Protein AF-A0A7X1FR86-F1 (afdb_monomer_lite)

pLDDT: mean 93.98, std 4.73, range [76.06, 98.38]

Sequence (84 aa):
MKLDAGDMLLYDGGTIHEVRPVTSGEHTGAFFWIQSGVRDAARRHLLHELDKTISALREAAAPSGEIIRLTAHY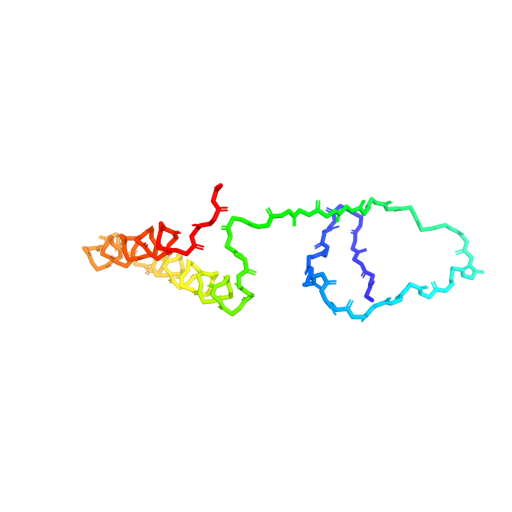HALIRMWAEV

Radius of gyration: 18.12 Å; chains: 1; bounding box: 31×28×51 Å

Secondary structure (DSSP, 8-state):
--PPTT------TT--------SSS-----------SB--HHHHHHHHHHHHHHHHHHHHSS--HHHHHHHHHHHHHHHHHB--

Organism: NCBI:txid1778672

Structure (mmCIF, N/CA/C/O backbone):
data_AF-A0A7X1FR86-F1
#
_entry.id   AF-A0A7X1FR86-F1
#
loop_
_atom_site.group_PDB
_atom_site.id
_atom_site.type_symbol
_atom_site.label_atom_id
_atom_site.label_alt_id
_atom_site.label_comp_id
_atom_site.label_asym_id
_atom_site.label_entity_id
_atom_site.label_seq_id
_atom_site.pdbx_PDB_ins_code
_atom_site.Cartn_x
_atom_site.Cartn_y
_atom_site.Cartn_z
_atom_site.occupancy
_atom_site.B_iso_or_equiv
_atom_site.auth_seq_id
_atom_site.auth_comp_id
_atom_site.auth_asym_id
_atom_site.auth_atom_id
_atom_site.pdbx_PDB_model_num
ATOM 1 N N . MET A 1 1 ? 0.483 -2.022 -19.727 1.00 76.44 1 MET A N 1
ATOM 2 C CA . MET A 1 1 ? 0.032 -0.721 -19.186 1.00 76.44 1 MET A CA 1
ATOM 3 C C . MET A 1 1 ? 1.170 0.273 -19.343 1.00 76.44 1 MET A C 1
ATOM 5 O O . MET A 1 1 ? 2.307 -0.154 -19.199 1.00 76.44 1 MET A O 1
ATOM 9 N N . LYS A 1 2 ? 0.894 1.536 -19.682 1.00 82.94 2 LYS A N 1
ATOM 10 C CA . LYS A 1 2 ? 1.898 2.607 -19.752 1.00 82.94 2 LYS A CA 1
ATOM 11 C C . LYS A 1 2 ? 1.381 3.764 -18.903 1.00 82.94 2 LYS A C 1
ATOM 13 O O . LYS A 1 2 ? 0.268 4.213 -19.154 1.00 82.94 2 LYS A O 1
ATOM 18 N N . LEU A 1 3 ? 2.138 4.127 -17.875 1.00 90.56 3 LEU A N 1
ATOM 19 C CA . LEU A 1 3 ? 1.821 5.222 -16.959 1.00 90.56 3 LEU A CA 1
ATOM 20 C C . LEU A 1 3 ? 2.552 6.497 -17.394 1.00 90.56 3 LEU A C 1
ATOM 22 O O . LEU A 1 3 ? 3.474 6.421 -18.218 1.00 90.56 3 LEU A O 1
ATOM 26 N N . ASP A 1 4 ? 2.148 7.637 -16.838 1.00 94.38 4 ASP A N 1
ATOM 27 C CA . ASP A 1 4 ? 2.850 8.898 -17.049 1.00 94.38 4 ASP A CA 1
ATOM 28 C C . ASP A 1 4 ? 4.204 8.896 -16.319 1.00 94.38 4 ASP A C 1
ATOM 30 O O . ASP A 1 4 ? 4.465 8.102 -15.410 1.00 94.38 4 ASP A O 1
ATOM 34 N N . ALA A 1 5 ? 5.125 9.757 -16.757 1.00 94.50 5 ALA A N 1
ATOM 35 C CA . ALA A 1 5 ? 6.451 9.834 -16.153 1.00 94.50 5 ALA A CA 1
ATOM 36 C C . ALA A 1 5 ? 6.350 10.304 -14.692 1.00 94.50 5 ALA A C 1
ATOM 38 O O . ALA A 1 5 ? 5.873 11.403 -14.424 1.00 94.50 5 ALA A O 1
ATOM 39 N N . GLY A 1 6 ? 6.846 9.482 -13.764 1.00 94.56 6 GLY A N 1
ATOM 40 C CA . GLY A 1 6 ? 6.782 9.733 -12.319 1.00 94.56 6 GLY A CA 1
ATOM 41 C C . GLY A 1 6 ? 5.770 8.854 -11.581 1.00 94.56 6 GLY A C 1
ATOM 42 O O . GLY A 1 6 ? 5.892 8.693 -10.368 1.00 94.56 6 GLY A O 1
ATOM 43 N N . ASP A 1 7 ? 4.842 8.225 -12.299 1.00 96.31 7 ASP A N 1
ATOM 44 C CA . ASP A 1 7 ? 3.905 7.270 -11.717 1.00 96.31 7 ASP A CA 1
ATOM 45 C C . ASP A 1 7 ? 4.564 5.904 -11.469 1.00 96.31 7 ASP A C 1
ATOM 47 O O . ASP A 1 7 ? 5.539 5.517 -12.120 1.00 96.31 7 ASP A O 1
ATOM 51 N N . MET A 1 8 ? 3.990 5.130 -10.544 1.00 95.00 8 MET A N 1
ATOM 52 C CA . MET A 1 8 ? 4.476 3.799 -10.180 1.00 95.00 8 MET A CA 1
ATOM 53 C C . MET A 1 8 ? 3.372 2.750 -10.295 1.00 95.00 8 MET A C 1
ATOM 55 O O . MET A 1 8 ? 2.249 2.947 -9.834 1.00 95.00 8 MET A O 1
ATOM 59 N N . LEU A 1 9 ? 3.734 1.587 -10.842 1.00 92.81 9 LEU A N 1
ATOM 60 C CA . LEU A 1 9 ? 2.918 0.381 -10.788 1.00 92.81 9 LEU A CA 1
ATOM 61 C C . LEU A 1 9 ? 3.464 -0.571 -9.725 1.00 92.81 9 LEU A C 1
ATOM 63 O O . LEU A 1 9 ? 4.608 -1.009 -9.817 1.00 92.81 9 LEU A O 1
ATOM 67 N N . LEU A 1 10 ? 2.615 -0.948 -8.771 1.00 92.19 10 LEU A N 1
ATOM 68 C CA . LEU A 1 10 ? 2.888 -2.017 -7.817 1.00 92.19 10 LEU A CA 1
ATOM 69 C C . LEU A 1 10 ? 2.005 -3.229 -8.132 1.00 92.19 10 LEU A C 1
ATOM 71 O O . LEU A 1 10 ? 0.801 -3.087 -8.335 1.00 92.19 10 LEU A O 1
ATOM 75 N N . TYR A 1 11 ? 2.601 -4.417 -8.160 1.00 90.06 11 TYR A N 1
ATOM 76 C CA . TYR A 1 11 ? 1.909 -5.681 -8.409 1.00 90.06 11 TYR A CA 1
ATOM 77 C C . TYR A 1 11 ? 2.511 -6.801 -7.551 1.00 90.06 11 TYR A C 1
ATOM 79 O O . TYR A 1 11 ? 3.601 -6.656 -6.994 1.00 90.06 11 TYR A O 1
ATOM 87 N N . ASP A 1 12 ? 1.789 -7.916 -7.412 1.00 86.94 12 ASP A N 1
ATOM 88 C CA . ASP A 1 12 ? 2.285 -9.072 -6.664 1.00 86.94 12 ASP A CA 1
ATOM 89 C C . ASP A 1 12 ? 3.422 -9.765 -7.428 1.00 86.94 12 ASP A C 1
ATOM 91 O O . ASP A 1 12 ? 3.278 -10.054 -8.617 1.00 86.94 12 ASP A O 1
ATOM 95 N N . GLY A 1 13 ? 4.526 -10.076 -6.744 1.00 85.19 13 GLY A N 1
ATOM 96 C CA . GLY A 1 13 ? 5.712 -10.688 -7.351 1.00 85.19 13 GLY A CA 1
ATOM 97 C C . GLY A 1 13 ? 5.469 -12.037 -8.042 1.00 85.19 13 GLY A C 1
ATOM 98 O O . GLY A 1 13 ? 6.258 -12.411 -8.903 1.00 85.19 13 GLY A O 1
ATOM 99 N N . GLY A 1 14 ? 4.383 -12.751 -7.719 1.00 86.00 14 GLY A N 1
ATOM 100 C CA . GLY A 1 14 ? 3.975 -13.978 -8.413 1.00 86.00 14 GLY A CA 1
ATOM 101 C C . GLY A 1 14 ? 3.256 -13.750 -9.750 1.00 86.00 14 GLY A C 1
ATOM 102 O O . GLY A 1 14 ? 2.937 -14.712 -10.448 1.00 86.00 14 GLY A O 1
ATOM 103 N N . THR A 1 15 ? 2.977 -12.498 -10.120 1.00 89.19 15 THR A N 1
ATOM 104 C CA . THR A 1 15 ? 2.254 -12.163 -11.353 1.00 89.19 15 THR A CA 1
ATOM 105 C C . THR A 1 15 ? 3.163 -12.313 -12.569 1.00 89.19 15 THR A C 1
ATOM 107 O O . THR A 1 15 ? 4.173 -11.616 -12.697 1.00 89.19 15 THR A O 1
ATOM 110 N N . ILE A 1 16 ? 2.771 -13.172 -13.512 1.00 92.75 16 ILE A N 1
ATOM 111 C CA . ILE A 1 16 ? 3.430 -13.269 -14.820 1.00 92.75 16 ILE A CA 1
ATOM 112 C C . ILE A 1 16 ? 3.143 -11.988 -15.607 1.00 92.75 16 ILE A C 1
ATOM 114 O O . ILE A 1 16 ? 1.985 -11.616 -15.797 1.00 92.75 16 ILE A O 1
ATOM 118 N N . HIS A 1 17 ? 4.194 -11.319 -16.075 1.00 93.56 17 HIS A N 1
ATOM 119 C CA . HIS A 1 17 ? 4.082 -10.086 -16.847 1.00 93.56 17 HIS A CA 1
ATOM 120 C C . HIS A 1 17 ? 5.202 -9.982 -17.891 1.00 93.56 17 HIS A C 1
ATOM 122 O O . HIS A 1 17 ? 6.286 -10.535 -17.716 1.00 93.56 17 HIS A O 1
ATOM 128 N N . GLU A 1 18 ? 4.930 -9.255 -18.976 1.00 94.12 18 GLU A N 1
ATOM 129 C CA . GLU A 1 18 ? 5.897 -8.949 -20.033 1.00 94.12 18 GLU A CA 1
ATOM 130 C C . GLU A 1 18 ? 5.846 -7.464 -20.410 1.00 94.12 18 GLU A C 1
ATOM 132 O O . GLU A 1 18 ? 4.801 -6.811 -20.319 1.00 94.12 18 GLU A O 1
ATOM 137 N N . VAL A 1 19 ? 6.977 -6.940 -20.883 1.00 94.38 19 VAL A N 1
ATOM 138 C CA . VAL A 1 19 ? 7.053 -5.627 -21.530 1.00 94.38 19 VAL A CA 1
ATOM 139 C C . VAL A 1 19 ? 7.188 -5.854 -2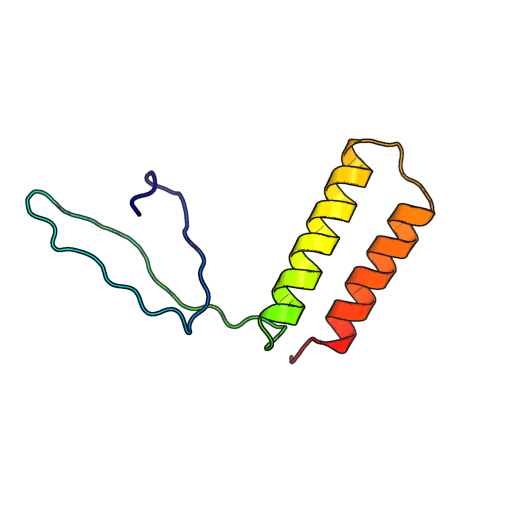3.031 1.00 94.38 19 VAL A C 1
ATOM 141 O O . VAL A 1 19 ? 8.133 -6.496 -23.486 1.00 94.38 19 VAL A O 1
ATOM 144 N N . ARG A 1 20 ? 6.236 -5.330 -23.811 1.00 96.12 20 ARG A N 1
ATOM 145 C CA . ARG A 1 20 ? 6.277 -5.434 -25.276 1.00 96.12 20 ARG A CA 1
ATOM 146 C C . ARG A 1 20 ? 7.442 -4.615 -25.854 1.00 96.12 20 ARG A C 1
ATOM 148 O O . ARG A 1 20 ? 7.761 -3.566 -25.292 1.00 96.12 20 ARG A O 1
ATOM 155 N N . PRO A 1 21 ? 8.029 -5.034 -26.992 1.00 96.25 21 PRO A N 1
ATOM 156 C CA . PRO A 1 21 ? 9.111 -4.295 -27.636 1.00 96.25 21 PRO A CA 1
ATOM 157 C C . PRO A 1 21 ? 8.748 -2.837 -27.939 1.00 96.25 21 PRO A C 1
ATOM 159 O O . PRO A 1 21 ? 7.647 -2.541 -28.409 1.00 96.25 21 PRO A O 1
ATOM 162 N N . VAL A 1 22 ? 9.701 -1.931 -27.720 1.00 96.19 22 VAL A N 1
ATOM 163 C CA . VAL A 1 22 ? 9.595 -0.526 -28.129 1.00 96.19 22 VAL A CA 1
ATOM 164 C C . VAL A 1 22 ? 9.948 -0.432 -29.614 1.00 96.19 22 VAL A C 1
ATOM 166 O O . VAL A 1 22 ? 11.069 -0.738 -30.006 1.00 96.19 22 VAL A O 1
ATOM 169 N N . THR A 1 23 ? 8.992 -0.037 -30.457 1.00 96.94 23 THR A N 1
ATOM 170 C CA . THR A 1 23 ? 9.173 0.009 -31.922 1.00 96.94 23 THR A CA 1
ATOM 171 C C . THR A 1 23 ? 9.793 1.315 -32.430 1.00 96.94 23 THR A C 1
ATOM 173 O O . THR A 1 23 ? 10.176 1.390 -33.593 1.00 96.94 23 THR A O 1
ATOM 176 N N . SER A 1 24 ? 9.855 2.356 -31.594 1.00 97.25 24 SER A N 1
ATOM 177 C CA . SER A 1 24 ? 10.504 3.643 -31.878 1.00 97.25 24 SER A CA 1
ATOM 178 C C . SER A 1 24 ? 10.726 4.426 -30.578 1.00 97.25 24 SER A C 1
ATOM 180 O O . SER A 1 24 ? 9.888 4.359 -29.675 1.00 97.25 24 SER A O 1
ATOM 182 N N . GLY A 1 25 ? 11.826 5.180 -30.496 1.00 96.62 25 GLY A N 1
ATOM 183 C CA . GLY A 1 25 ? 12.238 5.904 -29.290 1.00 96.62 25 GLY A CA 1
ATOM 184 C C . GLY A 1 25 ? 12.781 4.980 -28.194 1.00 96.62 25 GLY A C 1
ATOM 185 O O . GLY A 1 25 ? 13.299 3.904 -28.483 1.00 96.62 25 GLY A O 1
ATOM 186 N N . GLU A 1 26 ? 12.650 5.399 -26.935 1.00 95.69 26 GLU A N 1
ATOM 187 C CA . GLU A 1 26 ? 13.104 4.643 -25.762 1.00 95.69 26 GLU A CA 1
ATOM 188 C C . GLU A 1 26 ? 12.057 4.633 -24.635 1.00 95.69 26 GLU A C 1
ATOM 190 O O . GLU A 1 26 ? 11.184 5.502 -24.561 1.00 95.69 26 GLU A O 1
ATOM 195 N N . HIS A 1 27 ? 12.138 3.632 -23.752 1.00 93.94 27 HIS A N 1
ATOM 196 C CA . HIS A 1 27 ? 11.344 3.561 -22.526 1.00 93.94 27 HIS A CA 1
ATOM 197 C C . HIS A 1 27 ? 12.264 3.351 -21.325 1.00 93.94 27 HIS A C 1
ATOM 199 O O . HIS A 1 27 ? 12.632 2.226 -20.991 1.00 93.94 27 HIS A O 1
ATOM 205 N N . THR A 1 28 ? 12.635 4.459 -20.691 1.00 96.12 28 THR A N 1
ATOM 206 C CA . THR A 1 28 ? 13.472 4.465 -19.492 1.00 96.12 28 THR A CA 1
ATOM 207 C C . THR A 1 28 ? 12.589 4.401 -18.251 1.00 96.12 28 THR A C 1
ATOM 209 O O . THR A 1 28 ? 11.657 5.191 -18.103 1.00 96.12 28 THR A O 1
ATOM 212 N N . GLY A 1 29 ? 12.885 3.465 -17.353 1.00 93.50 29 GLY A N 1
ATOM 213 C CA . GLY A 1 29 ? 12.171 3.292 -16.094 1.00 93.50 29 GLY A CA 1
ATOM 214 C C . GLY A 1 29 ? 13.042 2.606 -15.048 1.00 93.50 29 GLY A C 1
ATOM 215 O O . GLY A 1 29 ? 14.061 1.998 -15.373 1.00 93.50 29 GLY A O 1
ATOM 216 N N . ALA A 1 30 ? 12.633 2.709 -13.787 1.00 95.00 30 ALA A N 1
ATOM 217 C CA . ALA A 1 30 ? 13.229 1.966 -12.685 1.00 95.00 30 ALA A CA 1
ATOM 218 C C . ALA A 1 30 ? 12.333 0.776 -12.326 1.00 95.00 30 ALA A C 1
ATOM 220 O O . ALA A 1 30 ? 11.110 0.901 -12.297 1.00 95.00 30 ALA A O 1
ATOM 221 N N . PHE A 1 31 ? 12.944 -0.368 -12.025 1.00 94.62 31 PHE A N 1
A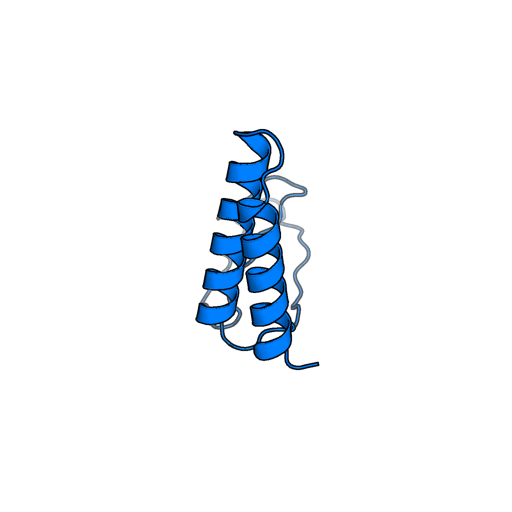TOM 222 C CA . PHE A 1 31 ? 12.255 -1.532 -11.477 1.00 94.62 31 PHE A CA 1
ATOM 223 C C . PHE A 1 31 ? 13.020 -2.036 -10.258 1.00 94.62 31 PHE A C 1
ATOM 225 O O . PHE A 1 31 ? 14.246 -1.941 -10.195 1.00 94.62 31 PHE A O 1
ATOM 232 N N . PHE A 1 32 ? 12.291 -2.542 -9.274 1.00 96.06 32 PHE A N 1
ATOM 233 C CA . PHE A 1 32 ? 12.856 -3.076 -8.044 1.00 96.06 32 PHE A CA 1
ATOM 234 C C . PHE A 1 32 ? 11.828 -3.968 -7.351 1.00 96.06 32 PHE A C 1
ATOM 236 O O . PHE A 1 32 ? 10.652 -4.000 -7.719 1.00 96.06 32 PHE A O 1
ATOM 243 N N . TRP A 1 33 ? 12.283 -4.674 -6.322 1.00 95.12 33 TRP A N 1
ATOM 244 C CA . TRP A 1 33 ? 11.435 -5.468 -5.444 1.00 95.12 33 TRP A CA 1
ATOM 245 C C . TRP A 1 33 ? 11.462 -4.882 -4.038 1.00 95.12 33 TRP A C 1
ATOM 247 O O . TRP A 1 33 ? 12.481 -4.357 -3.591 1.00 95.12 33 TRP A O 1
ATOM 257 N N . ILE A 1 34 ? 10.339 -5.003 -3.335 1.00 93.81 34 ILE A N 1
ATOM 258 C CA . ILE A 1 34 ? 10.236 -4.711 -1.906 1.00 93.81 34 ILE A CA 1
ATOM 259 C C . ILE A 1 34 ? 9.710 -5.966 -1.223 1.00 93.81 34 ILE A C 1
ATOM 261 O O . ILE A 1 34 ? 8.767 -6.598 -1.703 1.00 93.81 34 ILE A O 1
ATOM 265 N N . GLN A 1 35 ? 10.287 -6.303 -0.075 1.00 93.69 35 GLN A N 1
ATOM 266 C CA . GLN A 1 35 ? 9.708 -7.300 0.807 1.00 93.69 35 GLN A CA 1
ATOM 267 C C . GLN A 1 35 ? 8.689 -6.638 1.734 1.00 93.69 35 GLN A C 1
ATOM 269 O O . GLN A 1 35 ? 9.011 -5.709 2.472 1.00 93.69 35 GLN A O 1
ATOM 274 N N . SER A 1 36 ? 7.445 -7.112 1.691 1.00 94.62 36 SER A N 1
ATOM 275 C CA . SER A 1 36 ? 6.434 -6.671 2.647 1.00 94.62 36 SER A CA 1
ATOM 276 C C . SER A 1 36 ? 6.674 -7.303 4.015 1.00 94.62 36 SER A C 1
ATOM 278 O O . SER A 1 36 ? 7.007 -8.484 4.094 1.00 94.62 36 SER A O 1
ATOM 280 N N . GLY A 1 37 ? 6.405 -6.545 5.081 1.00 95.25 37 GLY A N 1
ATOM 281 C CA . GLY A 1 37 ? 6.355 -7.079 6.443 1.00 95.25 37 GLY A CA 1
ATOM 282 C C . GLY A 1 37 ? 5.211 -8.071 6.669 1.00 95.25 37 GLY A C 1
ATOM 283 O O . GLY A 1 37 ? 5.244 -8.795 7.647 1.00 95.25 37 GLY A O 1
ATOM 284 N N . VAL A 1 38 ? 4.211 -8.152 5.784 1.00 95.94 38 VAL A N 1
ATOM 285 C CA . VAL A 1 38 ? 3.156 -9.179 5.837 1.00 95.94 38 VAL A CA 1
ATOM 286 C C . VAL A 1 38 ? 3.315 -10.090 4.625 1.00 95.94 38 VAL A C 1
ATOM 288 O O . VAL A 1 38 ? 3.090 -9.659 3.494 1.00 95.94 38 VAL A O 1
ATOM 291 N N . ARG A 1 39 ? 3.698 -11.355 4.838 1.00 94.00 39 ARG A N 1
ATOM 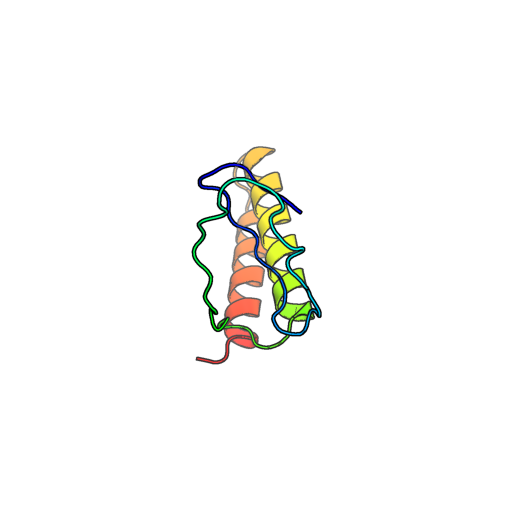292 C CA . ARG A 1 39 ? 4.018 -12.306 3.754 1.00 94.00 39 ARG A CA 1
ATOM 293 C C . ARG A 1 39 ? 2.820 -12.667 2.877 1.00 94.00 39 ARG A C 1
ATOM 295 O O . ARG A 1 39 ? 2.956 -12.750 1.657 1.00 94.00 39 ARG A O 1
ATOM 302 N N . ASP A 1 40 ? 1.661 -12.892 3.485 1.00 94.31 40 ASP A N 1
ATOM 303 C CA . ASP A 1 40 ? 0.462 -13.365 2.791 1.00 94.31 40 ASP A CA 1
ATOM 304 C C . ASP A 1 40 ? -0.244 -12.231 2.026 1.00 94.31 40 ASP A C 1
ATOM 306 O O . ASP A 1 40 ? -0.575 -11.186 2.593 1.00 94.31 40 ASP A O 1
ATOM 310 N N . ALA A 1 41 ? -0.480 -12.438 0.727 1.00 92.81 41 ALA A N 1
ATOM 311 C CA . ALA A 1 41 ? -1.070 -11.430 -0.152 1.00 92.81 41 ALA A CA 1
ATOM 312 C C . ALA A 1 41 ? -2.526 -11.088 0.203 1.00 92.81 41 ALA A C 1
ATOM 314 O O . ALA A 1 41 ? -2.907 -9.918 0.145 1.00 92.81 41 ALA A O 1
ATOM 315 N N . ALA A 1 42 ? -3.328 -12.072 0.620 1.00 94.19 42 ALA A N 1
ATOM 316 C CA . ALA A 1 42 ? -4.718 -11.843 1.004 1.00 94.19 42 ALA A CA 1
ATOM 317 C C . ALA A 1 42 ? -4.798 -11.019 2.296 1.00 94.19 42 ALA A C 1
ATOM 319 O O . ALA A 1 42 ? -5.573 -10.067 2.378 1.00 94.19 42 ALA A O 1
ATOM 320 N N . ARG A 1 43 ? -3.936 -11.305 3.278 1.00 97.12 43 ARG A N 1
ATOM 321 C CA . ARG A 1 43 ? -3.812 -10.509 4.511 1.00 97.12 43 ARG A CA 1
ATOM 322 C C . ARG A 1 43 ? -3.385 -9.072 4.223 1.00 97.12 43 ARG A C 1
ATOM 324 O O . ARG A 1 43 ? -3.973 -8.149 4.783 1.00 97.12 43 ARG A O 1
ATOM 331 N N . ARG A 1 44 ? -2.413 -8.864 3.323 1.00 95.69 44 ARG A N 1
ATOM 332 C CA . ARG A 1 44 ? -2.029 -7.514 2.866 1.00 95.69 44 ARG A CA 1
ATOM 333 C C . ARG A 1 44 ? -3.200 -6.768 2.238 1.00 95.69 44 ARG A C 1
ATOM 335 O O . ARG A 1 44 ? -3.408 -5.600 2.550 1.00 95.69 44 ARG A O 1
ATOM 342 N N . HIS A 1 45 ? -3.957 -7.436 1.373 1.00 94.69 45 HIS A N 1
ATOM 343 C CA . HIS A 1 45 ? -5.102 -6.827 0.706 1.00 94.69 45 HIS A CA 1
ATOM 344 C C . HIS A 1 45 ? -6.203 -6.434 1.702 1.00 94.69 45 HIS A C 1
ATOM 346 O O . HIS A 1 45 ? -6.696 -5.311 1.651 1.00 94.69 45 HIS A O 1
ATOM 352 N N . LEU A 1 46 ? -6.522 -7.304 2.668 1.00 97.69 46 LEU A N 1
ATOM 353 C CA . LEU A 1 46 ? -7.484 -6.999 3.734 1.00 97.69 46 LEU A CA 1
ATOM 354 C C . LEU A 1 46 ? -7.055 -5.796 4.585 1.00 97.69 46 LEU A C 1
ATOM 356 O O . LEU A 1 46 ? -7.883 -4.943 4.896 1.00 97.69 46 LEU A O 1
ATOM 360 N N . LEU A 1 47 ? -5.769 -5.709 4.944 1.00 97.88 47 LEU A N 1
ATOM 361 C CA . LEU A 1 47 ? -5.228 -4.551 5.662 1.00 97.88 47 LEU A CA 1
ATOM 362 C C . LEU A 1 47 ? -5.369 -3.265 4.841 1.00 97.88 47 LEU A C 1
ATOM 364 O O . LEU A 1 47 ? -5.804 -2.253 5.381 1.00 97.88 47 LEU A O 1
ATOM 368 N N . HIS A 1 48 ? -5.044 -3.313 3.548 1.00 96.69 48 HIS A N 1
ATOM 369 C CA . HIS A 1 48 ? -5.154 -2.160 2.656 1.00 96.69 48 HIS A CA 1
ATOM 370 C C . HIS A 1 48 ? -6.598 -1.653 2.528 1.00 96.69 48 HIS A C 1
ATOM 372 O O . HIS A 1 48 ? -6.847 -0.454 2.644 1.00 96.69 48 HIS A O 1
ATOM 378 N N . GLU A 1 49 ? -7.564 -2.554 2.341 1.00 98.00 49 GLU A N 1
ATOM 379 C CA . GLU A 1 49 ? -8.978 -2.174 2.241 1.00 98.00 49 GLU A CA 1
ATOM 380 C C . GLU A 1 49 ? -9.535 -1.645 3.573 1.00 98.00 49 GLU A C 1
ATOM 382 O O . GLU A 1 49 ? -10.303 -0.678 3.584 1.00 98.00 49 GLU A O 1
ATOM 387 N N . LEU A 1 50 ? -9.108 -2.212 4.709 1.00 98.25 50 LEU A N 1
ATOM 388 C CA . LEU A 1 50 ? -9.471 -1.695 6.030 1.00 98.25 50 LEU A CA 1
ATOM 389 C C . LEU A 1 50 ? -8.923 -0.277 6.252 1.00 98.25 50 LEU A C 1
ATOM 391 O O . LEU A 1 50 ? -9.663 0.591 6.712 1.00 98.25 50 LEU A O 1
ATOM 395 N N . ASP A 1 51 ? -7.665 -0.022 5.896 1.00 97.88 51 ASP A N 1
ATOM 396 C CA . ASP A 1 51 ? -7.037 1.299 6.021 1.00 97.88 51 ASP A CA 1
ATOM 397 C C . ASP A 1 51 ? -7.729 2.356 5.148 1.00 97.88 51 ASP A C 1
ATOM 399 O O . ASP A 1 51 ? -8.063 3.447 5.620 1.00 97.88 51 ASP A O 1
ATOM 403 N N . LYS A 1 52 ? -8.060 2.002 3.899 1.00 97.50 52 LYS A N 1
ATOM 404 C CA . LYS A 1 52 ? -8.861 2.858 3.011 1.00 97.50 52 LYS A CA 1
ATOM 405 C C . LYS A 1 52 ? -10.234 3.163 3.595 1.00 97.50 52 LYS A C 1
ATOM 407 O O . LYS A 1 52 ? -10.670 4.311 3.563 1.00 97.50 52 LYS A O 1
ATOM 412 N N . THR A 1 53 ? -10.899 2.159 4.163 1.00 96.94 53 THR A N 1
ATOM 413 C CA . THR A 1 53 ? -12.212 2.335 4.799 1.00 96.94 53 THR A CA 1
ATOM 414 C C . THR A 1 53 ? -12.119 3.270 6.005 1.00 96.94 53 THR A C 1
ATOM 416 O O . THR A 1 53 ? -12.923 4.190 6.139 1.00 96.94 53 THR A O 1
ATOM 419 N N . ILE A 1 54 ? -11.115 3.086 6.869 1.00 96.25 54 ILE A N 1
ATOM 420 C CA . ILE A 1 54 ? -10.869 3.964 8.021 1.00 96.25 54 ILE A CA 1
ATOM 421 C C . ILE A 1 54 ? -10.590 5.398 7.559 1.00 96.25 54 ILE A C 1
ATOM 423 O O . ILE A 1 54 ? -11.118 6.339 8.153 1.00 96.25 54 ILE A O 1
ATOM 427 N N . SER A 1 55 ? -9.792 5.569 6.504 1.00 95.50 55 SER A N 1
ATOM 428 C CA . SER A 1 55 ? -9.457 6.879 5.938 1.00 95.50 55 SER A CA 1
ATOM 429 C C . SER A 1 55 ? -10.691 7.586 5.376 1.00 95.50 55 SER A C 1
ATOM 431 O O . SER A 1 55 ? -10.967 8.719 5.760 1.00 95.50 55 SER A O 1
ATOM 433 N N . ALA A 1 56 ? -11.512 6.889 4.586 1.00 95.56 56 ALA A N 1
ATOM 434 C CA . ALA A 1 56 ? -12.761 7.437 4.060 1.00 95.56 56 ALA A CA 1
ATOM 435 C C . ALA A 1 56 ? -13.740 7.844 5.179 1.00 95.56 56 ALA A C 1
ATOM 437 O O . ALA A 1 56 ? -14.366 8.900 5.112 1.00 95.56 56 ALA A O 1
ATOM 438 N N . LEU A 1 57 ? -13.848 7.044 6.248 1.00 94.88 57 LEU A N 1
ATOM 439 C CA . LEU A 1 57 ? -14.678 7.387 7.410 1.00 94.88 57 LEU A CA 1
ATOM 440 C C . LEU A 1 57 ? -14.168 8.629 8.154 1.00 94.88 57 LEU A C 1
ATOM 442 O O . LEU A 1 57 ? -14.976 9.416 8.645 1.00 94.88 57 LEU A O 1
ATOM 446 N N . ARG A 1 58 ? -12.845 8.811 8.240 1.00 93.19 58 ARG A N 1
ATOM 447 C CA . ARG A 1 58 ? -12.22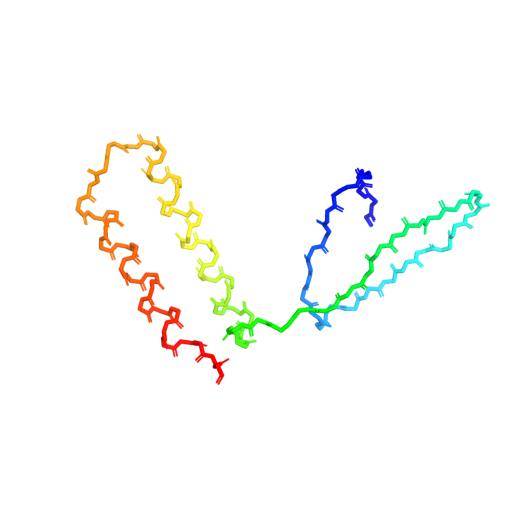1 10.002 8.842 1.00 93.19 58 ARG A CA 1
ATOM 448 C C . ARG A 1 58 ? -12.460 11.264 8.022 1.00 93.19 58 ARG A C 1
ATOM 450 O O . ARG A 1 58 ? -12.584 12.332 8.606 1.00 93.19 58 ARG A O 1
ATOM 457 N N . GLU A 1 59 ? -12.504 11.149 6.700 1.00 94.06 59 GLU A N 1
ATOM 458 C CA . GLU A 1 59 ? -12.800 12.278 5.814 1.00 94.06 59 GLU A CA 1
ATOM 459 C C . GLU A 1 59 ? -14.283 12.663 5.858 1.00 94.06 59 GLU A C 1
ATOM 461 O O . GLU A 1 59 ? -14.619 13.846 5.842 1.00 94.06 59 GLU A O 1
ATOM 466 N N . ALA A 1 60 ? -15.177 11.675 5.944 1.00 93.19 60 ALA A N 1
ATOM 467 C CA . ALA A 1 60 ? -16.619 11.898 5.895 1.00 93.19 60 ALA A CA 1
ATOM 468 C C . ALA A 1 60 ? -17.232 12.402 7.215 1.00 93.19 60 ALA A C 1
ATOM 470 O O . ALA A 1 60 ? -18.319 12.983 7.198 1.00 93.19 60 ALA A O 1
ATOM 471 N N . ALA A 1 61 ? -16.592 12.159 8.362 1.00 85.50 61 ALA A N 1
ATOM 472 C CA . ALA A 1 61 ? -17.166 12.450 9.672 1.00 85.50 61 ALA A CA 1
ATOM 473 C C . ALA A 1 61 ? -16.140 13.009 10.663 1.00 85.50 61 ALA A C 1
ATOM 475 O O . ALA A 1 61 ? -14.941 12.754 10.573 1.00 85.50 61 ALA A O 1
ATOM 476 N N . ALA A 1 62 ? -16.631 13.733 11.674 1.00 79.81 62 ALA A N 1
ATOM 477 C CA . ALA A 1 62 ? -15.800 14.132 12.803 1.00 79.81 62 ALA A CA 1
ATOM 478 C C . ALA A 1 62 ? -15.211 12.887 13.505 1.00 79.81 62 ALA A C 1
ATOM 480 O O . ALA A 1 62 ? -15.879 11.848 13.568 1.00 79.81 62 ALA A O 1
ATOM 481 N N . PRO A 1 63 ? -13.989 12.976 14.065 1.00 80.12 63 PRO A N 1
ATOM 482 C CA . PRO A 1 63 ? -13.355 11.861 14.757 1.00 80.12 63 PRO A CA 1
ATOM 483 C C . PRO A 1 63 ? -14.289 11.226 15.792 1.00 80.12 63 PRO A C 1
ATOM 485 O O . PRO A 1 63 ? -14.805 11.902 16.680 1.00 80.12 63 PRO A O 1
ATOM 488 N N . SER A 1 64 ? -14.497 9.913 15.680 1.00 90.81 64 SER A N 1
ATOM 489 C CA . SER A 1 64 ? -15.365 9.151 16.577 1.00 90.81 64 SER A CA 1
ATOM 490 C C . SER A 1 64 ? -14.586 8.059 17.304 1.00 90.81 64 SER A C 1
ATOM 492 O O . SER A 1 64 ? -13.560 7.563 16.827 1.00 90.81 64 SER A O 1
ATOM 494 N N . GLY A 1 65 ? -15.100 7.633 18.460 1.00 95.12 65 GLY A N 1
ATOM 495 C CA . GLY A 1 65 ? -14.513 6.516 19.198 1.00 95.12 65 GLY A CA 1
ATOM 496 C C . GLY A 1 65 ? -14.483 5.216 18.384 1.00 95.12 65 GLY A C 1
ATOM 497 O O . GLY A 1 65 ? -13.614 4.375 18.603 1.00 95.12 65 GLY A O 1
ATOM 498 N N . GLU A 1 66 ? -15.412 5.012 17.442 1.00 95.06 66 GLU A N 1
ATOM 499 C CA . GLU A 1 66 ? -15.431 3.815 16.580 1.00 95.06 66 GLU A CA 1
ATOM 500 C C . GLU A 1 66 ? -14.251 3.811 15.605 1.00 95.06 66 GLU A C 1
ATOM 502 O O . GLU A 1 66 ? -13.570 2.797 15.466 1.00 95.06 66 GLU A O 1
ATOM 507 N N . ILE A 1 67 ? -13.932 4.964 15.004 1.00 95.56 67 ILE A N 1
ATOM 508 C CA . ILE A 1 67 ? -12.773 5.112 14.110 1.00 95.56 67 ILE A CA 1
ATOM 509 C C . ILE A 1 67 ? -11.472 4.794 14.857 1.00 95.56 67 ILE A C 1
ATOM 511 O O . ILE A 1 67 ? -10.589 4.123 14.314 1.00 95.56 67 ILE A O 1
ATOM 515 N N . ILE A 1 68 ? -11.357 5.231 16.116 1.00 95.69 68 ILE A N 1
ATOM 516 C CA . ILE A 1 68 ? -10.203 4.915 16.969 1.00 95.69 68 ILE A CA 1
ATOM 517 C C . ILE A 1 68 ? -10.103 3.401 17.197 1.00 95.69 68 ILE A C 1
ATOM 519 O O . ILE A 1 68 ? -9.024 2.829 17.034 1.00 95.69 68 ILE A O 1
ATOM 523 N N . ARG A 1 69 ? -11.217 2.728 17.515 1.00 97.31 69 ARG A N 1
ATOM 524 C CA . ARG A 1 69 ? -11.235 1.268 17.707 1.00 97.31 69 ARG A CA 1
ATOM 525 C C . ARG A 1 69 ? -10.882 0.502 16.433 1.00 97.31 69 ARG A C 1
ATOM 527 O O . ARG A 1 69 ? -10.058 -0.406 16.502 1.00 97.31 69 ARG A O 1
ATOM 534 N N . LEU A 1 70 ? -11.413 0.901 15.276 1.00 96.81 70 LEU A N 1
ATOM 535 C CA . LEU A 1 70 ? -11.055 0.301 13.983 1.00 96.81 70 LEU A CA 1
ATOM 536 C C . LEU A 1 70 ? -9.564 0.478 13.672 1.00 96.81 70 LEU A C 1
ATOM 538 O O . LEU A 1 70 ? -8.901 -0.478 13.277 1.00 96.81 70 LEU A O 1
ATOM 542 N N . THR A 1 71 ? -9.013 1.666 13.936 1.00 96.88 71 THR A N 1
ATOM 543 C CA . THR A 1 71 ? -7.571 1.930 13.792 1.00 96.88 71 THR A CA 1
ATOM 544 C C . THR A 1 71 ? -6.754 1.027 14.728 1.00 96.88 71 THR A C 1
ATOM 546 O O . THR A 1 71 ? -5.738 0.458 14.329 1.00 96.88 71 THR A O 1
ATOM 549 N N . ALA A 1 72 ? -7.209 0.824 15.969 1.00 97.94 72 ALA A N 1
ATOM 550 C CA . ALA A 1 72 ? -6.560 -0.093 16.902 1.00 97.94 72 ALA A CA 1
ATOM 551 C C . ALA A 1 72 ? -6.604 -1.553 16.413 1.00 97.94 72 ALA A C 1
ATOM 553 O O . ALA A 1 72 ? -5.611 -2.269 16.557 1.00 97.94 72 ALA A O 1
ATOM 554 N N . HIS A 1 73 ? -7.717 -1.990 15.813 1.00 98.12 73 HIS A N 1
ATOM 555 C CA . HIS A 1 73 ? -7.845 -3.322 15.212 1.00 98.12 73 HIS A CA 1
ATOM 556 C C . HIS A 1 73 ? -6.912 -3.490 14.009 1.00 98.12 73 HIS A C 1
ATOM 558 O O . HIS A 1 73 ? -6.199 -4.487 13.943 1.00 98.12 73 HIS A O 1
ATOM 564 N N . TYR A 1 74 ? -6.829 -2.493 13.125 1.00 98.31 74 TYR A N 1
ATOM 565 C CA . TYR A 1 74 ? -5.869 -2.470 12.019 1.00 98.31 74 TYR A CA 1
ATOM 566 C C . TYR A 1 74 ? -4.427 -2.680 12.511 1.00 98.31 74 TYR A C 1
ATOM 568 O O . TYR A 1 74 ? -3.731 -3.586 12.051 1.00 98.31 74 TYR A O 1
ATOM 576 N N . HIS A 1 75 ? -3.995 -1.928 13.528 1.00 98.06 75 HIS A N 1
ATOM 577 C CA . HIS A 1 75 ? -2.656 -2.101 14.097 1.00 98.06 75 HIS A CA 1
ATOM 578 C C . HIS A 1 75 ? -2.465 -3.441 14.820 1.00 98.06 75 HIS A C 1
ATOM 580 O O . HIS A 1 75 ? -1.356 -3.978 14.821 1.00 98.06 75 HIS A O 1
ATOM 586 N N . ALA A 1 76 ? -3.508 -3.987 15.451 1.00 98.38 76 ALA A N 1
ATOM 587 C CA . ALA A 1 76 ? -3.445 -5.319 16.046 1.00 98.38 76 ALA A CA 1
ATOM 588 C C . ALA A 1 76 ? -3.218 -6.395 14.976 1.00 98.38 76 ALA A C 1
ATOM 590 O O . ALA A 1 76 ? -2.326 -7.223 15.143 1.00 98.38 76 ALA A O 1
ATOM 591 N N . LEU A 1 77 ? -3.942 -6.327 13.856 1.00 98.31 77 LEU A N 1
ATOM 592 C CA . LEU A 1 77 ? -3.775 -7.243 12.727 1.00 98.31 77 LEU A CA 1
ATOM 593 C C . LEU A 1 77 ? -2.378 -7.141 12.106 1.00 98.31 77 LEU A C 1
ATOM 595 O O . LEU A 1 77 ? -1.762 -8.172 11.851 1.00 98.31 77 LEU A O 1
ATOM 599 N N . ILE A 1 78 ? -1.835 -5.926 11.947 1.00 97.81 78 ILE A N 1
ATOM 600 C CA . ILE A 1 78 ? -0.440 -5.746 11.511 1.00 97.81 78 ILE A CA 1
ATOM 601 C C . ILE A 1 78 ? 0.510 -6.488 12.446 1.00 97.81 78 ILE A C 1
ATOM 603 O O . ILE A 1 78 ? 1.312 -7.282 11.976 1.00 97.81 78 ILE A O 1
ATOM 607 N N . ARG A 1 79 ? 0.413 -6.281 13.765 1.00 97.38 79 ARG A N 1
ATOM 608 C CA . ARG A 1 79 ? 1.300 -6.965 14.722 1.00 97.38 79 ARG A CA 1
ATOM 609 C C . ARG A 1 79 ? 1.156 -8.486 14.682 1.00 97.38 79 ARG A C 1
ATOM 611 O O . ARG A 1 79 ? 2.140 -9.182 14.882 1.00 97.38 79 ARG A O 1
ATOM 618 N N . MET A 1 80 ? -0.052 -8.996 14.447 1.00 97.69 80 MET A N 1
ATOM 619 C CA . MET A 1 80 ? -0.315 -10.436 14.371 1.00 97.69 80 MET A CA 1
ATOM 620 C C . MET A 1 80 ? 0.226 -11.081 13.094 1.00 97.69 80 MET A C 1
ATOM 622 O O . 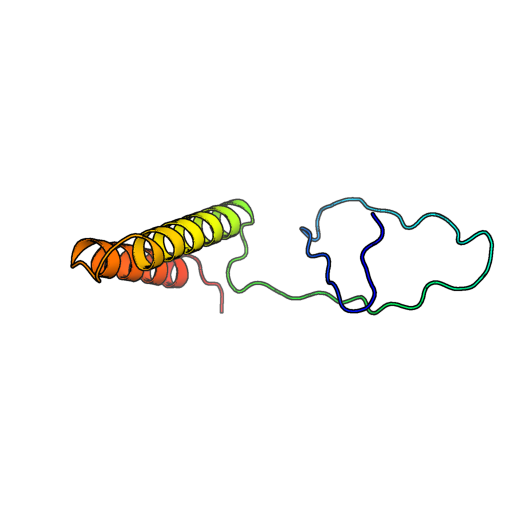MET A 1 80 ? 0.539 -12.269 13.101 1.00 97.69 80 MET A O 1
ATOM 626 N N . TRP A 1 81 ? 0.267 -10.340 11.988 1.00 97.94 81 TRP A N 1
ATOM 627 C CA . TRP A 1 81 ? 0.631 -10.874 10.674 1.00 97.94 81 TRP A CA 1
ATOM 628 C C . TRP A 1 81 ? 2.002 -10.426 10.181 1.00 97.94 81 TRP A C 1
ATOM 630 O O . TRP A 1 81 ? 2.440 -10.903 9.134 1.00 97.94 81 TRP A O 1
ATOM 640 N N . ALA A 1 82 ? 2.651 -9.517 10.904 1.00 96.56 82 ALA A N 1
ATOM 641 C CA . ALA A 1 82 ? 3.991 -9.073 10.591 1.00 96.56 82 ALA A CA 1
ATOM 642 C C . ALA A 1 82 ? 5.009 -10.197 10.823 1.00 96.56 82 ALA A C 1
ATOM 644 O O . ALA A 1 82 ? 5.021 -10.844 11.869 1.00 96.56 82 ALA A O 1
ATOM 645 N N . GLU A 1 83 ? 5.890 -10.376 9.851 1.00 92.38 83 GLU A N 1
ATOM 646 C CA . GLU A 1 83 ? 7.103 -11.176 9.926 1.00 92.38 83 GLU A CA 1
ATOM 647 C C . GLU A 1 83 ? 8.274 -10.198 9.786 1.00 92.38 83 GLU A C 1
ATOM 649 O O . GLU A 1 83 ? 8.552 -9.715 8.686 1.00 92.38 83 GLU A O 1
ATOM 654 N N . VAL A 1 84 ? 8.882 -9.841 10.921 1.00 76.06 84 VAL A N 1
ATOM 655 C CA . VAL A 1 84 ? 10.029 -8.921 11.008 1.00 76.06 84 VAL A CA 1
ATOM 656 C C . VAL A 1 84 ? 11.322 -9.715 11.081 1.00 76.06 84 VAL A C 1
ATOM 658 O O . VAL A 1 84 ? 11.344 -10.703 11.849 1.00 76.06 84 VAL A O 1
#

InterPro domains:
  IPR023550 PKHD-type hydroxylase [PTHR41536] (1-84)
  IPR041097 PKHD-type hydroxylase C-terminal domain [PF18331] (42-83)

Foldseek 3Di:
DDDPPPDDDDDDPPDDDDDDDDPDDDDDDDDDDDDDQFNDPVLVVVLVVLVVVLVVPVVVDPDDPVSVVSVVVSVVSSVVRGDD